Protein AF-A0A7S0JKX3-F1 (afdb_monomer)

Nearest PDB structures (foldseek):
  8fni-assembly1_6  TM=8.403E-01  e=8.314E-04  Trypanosoma brucei
  9evd-assembly1_3-2  TM=8.373E-01  e=1.363E-03  Polytomella sp. Pringsheim 198.80
  6rd4-assembly1_3  TM=8.098E-01  e=2.722E-03  Polytomella sp. Pringsheim 198.80
  9g6k-assembly1_L4  TM=7.893E-01  e=7.102E-02  Toxoplasma gondii
  9g6k-assembly1_Ld  TM=7.220E-01  e=6.434E-02  Toxoplasma gondii

Solvent-accessible surface area (backbone atoms only — not comparable to full-atom values): 7318 Å² total; per-residue (Å²): 111,72,65,32,52,50,43,33,51,38,32,73,71,61,62,50,86,46,72,72,40,49,52,51,51,53,52,50,49,67,66,42,64,88,43,54,91,78,46,48,50,64,42,51,19,36,38,46,30,17,38,33,68,46,69,54,92,50,68,69,57,53,54,54,46,44,66,62,41,49,86,43,52,85,72,35,50,57,68,34,50,47,36,35,56,52,17,34,65,67,61,70,54,84,51,68,72,42,52,54,49,47,50,56,58,40,68,78,39,57,94,66,51,56,72,69,50,55,50,49,53,53,49,53,48,58,66,66,71,57,133

Foldseek 3Di:
DVLLVVLLVCLVVLVADDPVSLVVLVVSLVVCLVPLLVDALQSLLSNLLSCLSRLHDDLSSLVSSLVNCLVVVLRHDLVSLLSNLVSCLSNVPDDPSSLVSSVVSCVVVVVRHDPVSVVSSVVSVVVVPDD

Organism: NCBI:txid127549

Sequence (131 aa):
RQLANTAHGLAVANLRGSEQWVELWVQIESAVLPKLHVCTAQELSNLTWAFAKAAHSAPRLFDAIAIEATP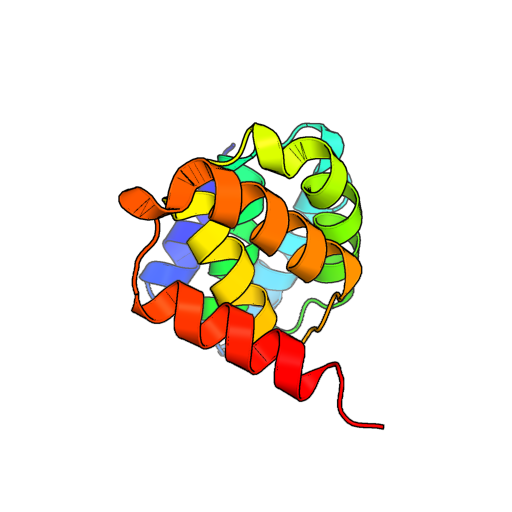RLHEFSAQALDNTAWAYARSGHMSPALFDAIVVQAAARLEQISARNLAVLVWAMASADHP

Mean predicted aligned error: 6.04 Å

Radius of gyration: 14.25 Å; Cα contacts (8 Å, |Δi|>4): 139; chains: 1; bounding box: 31×34×38 Å

pLDDT: mean 84.59, std 11.95, range [31.42, 96.56]

Structure (mmCIF, N/CA/C/O backbone):
data_AF-A0A7S0JKX3-F1
#
_entry.id   AF-A0A7S0JKX3-F1
#
loop_
_atom_site.group_PDB
_atom_site.id
_atom_site.type_symbol
_atom_site.label_atom_id
_atom_site.label_alt_id
_atom_site.label_comp_id
_atom_site.label_asym_id
_atom_site.label_entity_id
_atom_site.label_seq_id
_atom_site.pdbx_PDB_ins_code
_atom_site.Cartn_x
_atom_site.Cartn_y
_atom_site.Cartn_z
_atom_site.occupancy
_atom_site.B_iso_or_equiv
_atom_site.auth_seq_id
_atom_site.auth_comp_id
_atom_site.auth_asym_id
_atom_site.auth_atom_id
_atom_site.pdbx_PDB_model_num
ATOM 1 N N . ARG A 1 1 ? 10.074 7.857 7.076 1.00 58.97 1 ARG A N 1
ATOM 2 C CA . ARG A 1 1 ? 10.517 6.838 8.068 1.00 58.97 1 ARG A CA 1
ATOM 3 C C . ARG A 1 1 ? 9.641 6.666 9.306 1.00 58.97 1 ARG A C 1
ATOM 5 O O . ARG A 1 1 ? 8.964 5.651 9.377 1.00 58.97 1 ARG A O 1
ATOM 12 N N . GLN A 1 2 ? 9.618 7.586 10.283 1.00 74.25 2 GLN A N 1
ATOM 13 C CA . GLN A 1 2 ? 8.917 7.329 11.560 1.00 74.25 2 GLN A CA 1
ATOM 14 C C . GLN A 1 2 ? 7.404 7.089 11.394 1.00 74.25 2 GLN A C 1
ATOM 16 O O . GLN A 1 2 ? 6.897 6.111 11.922 1.00 74.25 2 GLN A O 1
ATOM 21 N N . LEU A 1 3 ? 6.706 7.896 10.588 1.00 79.62 3 LEU A N 1
ATOM 22 C CA . LEU A 1 3 ? 5.245 7.802 10.440 1.00 79.62 3 LEU A CA 1
ATOM 23 C C . LEU A 1 3 ? 4.763 6.499 9.779 1.00 79.62 3 LEU A C 1
ATOM 25 O O . LEU A 1 3 ? 3.790 5.914 10.242 1.00 79.62 3 LEU A O 1
ATOM 29 N N . ALA A 1 4 ? 5.465 6.005 8.753 1.00 77.50 4 ALA A N 1
ATOM 30 C CA . ALA A 1 4 ? 5.137 4.727 8.114 1.00 77.50 4 ALA A CA 1
ATOM 31 C C . ALA A 1 4 ? 5.299 3.544 9.084 1.00 77.50 4 ALA A C 1
ATOM 33 O O . ALA A 1 4 ? 4.464 2.642 9.112 1.00 77.50 4 ALA A O 1
ATOM 34 N N . ASN A 1 5 ? 6.335 3.577 9.926 1.00 80.19 5 ASN A N 1
ATOM 35 C CA . ASN A 1 5 ? 6.553 2.555 10.947 1.00 80.19 5 ASN A CA 1
ATOM 36 C C . ASN A 1 5 ? 5.526 2.653 12.082 1.00 80.19 5 ASN A C 1
ATOM 38 O O . ASN A 1 5 ? 5.057 1.623 12.558 1.00 80.19 5 ASN A O 1
ATOM 42 N N . THR A 1 6 ? 5.135 3.868 12.480 1.00 82.00 6 THR A N 1
ATOM 43 C CA . THR A 1 6 ? 4.057 4.086 13.454 1.00 82.00 6 THR A CA 1
ATOM 44 C C . THR A 1 6 ? 2.730 3.544 12.932 1.00 82.00 6 THR A C 1
ATOM 46 O O . THR A 1 6 ? 2.093 2.751 13.619 1.00 82.00 6 THR A O 1
ATOM 49 N N . ALA A 1 7 ? 2.345 3.893 11.700 1.00 79.75 7 ALA A N 1
ATOM 50 C CA . ALA A 1 7 ? 1.142 3.368 11.057 1.00 79.75 7 ALA A CA 1
ATOM 51 C C . ALA A 1 7 ? 1.168 1.833 11.000 1.00 79.75 7 ALA A C 1
ATOM 53 O O . ALA A 1 7 ? 0.216 1.169 11.404 1.00 79.75 7 ALA A O 1
ATOM 54 N N . HIS A 1 8 ? 2.291 1.254 10.571 1.00 80.88 8 HIS A N 1
ATOM 55 C CA . HIS A 1 8 ? 2.458 -0.195 10.528 1.00 80.88 8 HIS A CA 1
ATOM 56 C C . HIS A 1 8 ? 2.298 -0.841 11.915 1.00 80.88 8 HIS A C 1
ATOM 58 O O . HIS A 1 8 ? 1.543 -1.802 12.060 1.00 80.88 8 HIS A O 1
ATOM 64 N N . GLY A 1 9 ? 2.946 -0.290 12.946 1.00 82.06 9 GLY A N 1
ATOM 65 C CA . GLY A 1 9 ? 2.846 -0.783 14.320 1.00 82.06 9 GLY A CA 1
ATOM 66 C C . GLY A 1 9 ? 1.422 -0.721 14.876 1.00 82.06 9 GLY A C 1
ATOM 67 O O . GLY A 1 9 ? 0.944 -1.704 15.440 1.00 82.06 9 GLY A O 1
ATOM 68 N N . LEU A 1 10 ? 0.711 0.389 14.654 1.00 81.56 10 LEU A N 1
ATOM 69 C CA . LEU A 1 10 ? -0.690 0.549 15.062 1.00 81.56 10 LEU A CA 1
ATOM 70 C C . LEU A 1 10 ? -1.607 -0.471 14.374 1.00 81.56 10 LEU A C 1
ATOM 72 O O . LEU A 1 10 ? -2.450 -1.091 15.026 1.00 81.56 10 LEU A O 1
ATOM 76 N N . ALA A 1 11 ? -1.416 -0.685 13.068 1.00 82.69 11 ALA A N 1
ATOM 77 C CA . ALA A 1 11 ? -2.186 -1.659 12.300 1.00 82.69 11 ALA A CA 1
ATOM 78 C C . ALA A 1 11 ? -1.954 -3.099 12.786 1.00 82.69 11 ALA A C 1
ATOM 80 O O . ALA A 1 11 ? -2.912 -3.866 12.910 1.00 82.69 11 ALA A O 1
ATOM 81 N N . VAL A 1 12 ? -0.703 -3.467 13.090 1.00 85.31 12 VAL A N 1
ATOM 82 C CA . VAL A 1 12 ? -0.350 -4.795 13.627 1.00 85.31 12 VAL A CA 1
ATOM 83 C C . VAL A 1 12 ? -0.909 -4.995 15.036 1.00 85.31 12 VAL A C 1
ATOM 85 O O . VAL A 1 12 ? -1.435 -6.065 15.332 1.00 85.31 12 VAL A O 1
ATOM 88 N N . ALA A 1 13 ? -0.876 -3.960 15.879 1.00 85.50 13 ALA A N 1
ATOM 89 C CA . ALA A 1 13 ? -1.452 -3.983 17.224 1.00 85.50 13 ALA A CA 1
ATOM 90 C C . ALA A 1 13 ? -2.996 -3.970 17.237 1.00 85.50 13 ALA A C 1
ATOM 92 O O . ALA A 1 13 ? -3.605 -4.011 18.304 1.00 85.50 13 ALA A O 1
ATOM 93 N N . ASN A 1 14 ? -3.638 -3.927 16.061 1.00 82.31 14 ASN A N 1
ATOM 94 C CA . ASN A 1 14 ? -5.089 -3.882 15.897 1.00 82.31 14 ASN A CA 1
ATOM 95 C C . ASN A 1 14 ? -5.748 -2.686 16.616 1.00 82.31 14 ASN A C 1
ATOM 97 O O . ASN A 1 14 ? -6.909 -2.755 17.020 1.00 82.31 14 ASN A O 1
ATOM 101 N N . LEU A 1 15 ? -5.005 -1.584 16.757 1.00 81.00 15 LEU A N 1
ATOM 102 C CA . LEU A 1 15 ? -5.452 -0.348 17.396 1.00 81.00 15 LEU A CA 1
ATOM 103 C C . LEU A 1 15 ? -6.270 0.472 16.389 1.00 81.00 15 LEU A C 1
ATOM 105 O O . LEU A 1 15 ? -5.763 1.344 15.680 1.00 81.00 15 LEU A O 1
ATOM 109 N N . ARG A 1 16 ? -7.551 0.108 16.270 1.00 76.94 16 ARG A N 1
ATOM 110 C CA . ARG A 1 16 ? -8.519 0.687 15.328 1.00 76.94 16 ARG A CA 1
ATOM 111 C C . ARG A 1 16 ? -9.906 0.825 15.965 1.00 76.94 16 ARG A C 1
ATOM 113 O O . ARG A 1 16 ? -10.244 0.077 16.877 1.00 76.94 16 ARG A O 1
ATOM 120 N N . GLY A 1 17 ? -10.725 1.741 15.449 1.00 69.31 17 GLY A N 1
ATOM 121 C CA . GLY A 1 17 ? -12.178 1.775 15.677 1.00 69.31 17 GLY A CA 1
ATOM 122 C C . GLY A 1 17 ? -12.693 2.552 16.896 1.00 69.31 17 GLY A C 1
ATOM 123 O O . GLY A 1 17 ? -13.863 2.922 16.882 1.00 69.31 17 GLY A O 1
ATOM 124 N N . SER A 1 18 ? -11.873 2.851 17.912 1.00 79.19 18 SER A N 1
ATOM 125 C CA . SER A 1 18 ? -12.249 3.854 18.928 1.00 79.19 18 SER A CA 1
ATOM 126 C C . SER A 1 18 ? -11.935 5.268 18.432 1.00 79.19 18 SER A C 1
ATOM 128 O O . SER A 1 18 ? -11.042 5.448 17.603 1.00 79.19 18 SER A O 1
ATOM 130 N N . GLU A 1 19 ? -12.647 6.270 18.952 1.00 78.12 19 GLU A N 1
ATOM 131 C CA . GLU A 1 19 ? -12.513 7.683 18.557 1.00 78.12 19 GLU A CA 1
ATOM 132 C C . GLU A 1 19 ? -11.055 8.174 18.600 1.00 78.12 19 GLU A C 1
ATOM 134 O O . GLU A 1 19 ? -10.557 8.733 17.628 1.00 78.12 19 GLU A O 1
ATOM 139 N N . GLN A 1 20 ? -10.331 7.837 19.671 1.00 80.38 20 GLN A N 1
ATOM 140 C CA . GLN A 1 20 ? -8.916 8.183 19.857 1.00 80.38 20 GLN A CA 1
ATOM 141 C C . GLN A 1 20 ? -8.011 7.589 18.765 1.00 80.38 20 GLN A C 1
ATOM 143 O O . GLN A 1 20 ? -7.085 8.244 18.290 1.00 80.38 20 GLN A O 1
ATOM 148 N N . TRP A 1 21 ? -8.274 6.347 18.341 1.00 84.50 21 TRP A N 1
ATOM 149 C CA . TRP A 1 21 ? -7.501 5.722 17.268 1.00 84.50 21 TRP A CA 1
ATOM 150 C C . TRP A 1 21 ? -7.867 6.305 15.907 1.00 84.50 21 TRP A C 1
ATOM 152 O O . TRP A 1 21 ? -6.977 6.513 15.090 1.00 84.50 21 TRP A O 1
ATOM 162 N N . VAL A 1 22 ? -9.148 6.598 15.663 1.00 86.75 22 VAL A N 1
ATOM 163 C CA . VAL A 1 22 ? -9.601 7.251 14.425 1.00 86.75 22 VAL A CA 1
ATOM 164 C C . VAL A 1 22 ? -8.926 8.610 14.253 1.00 86.75 22 VAL A C 1
ATOM 166 O O . VAL A 1 22 ? -8.392 8.877 13.179 1.00 86.75 22 VAL A O 1
ATOM 169 N N . GLU A 1 23 ? -8.879 9.430 15.305 1.00 88.81 23 GLU A N 1
ATOM 170 C CA . GLU A 1 23 ? -8.194 10.724 15.268 1.00 88.81 23 GLU A CA 1
ATOM 171 C C . GLU A 1 23 ? -6.700 10.565 14.957 1.00 88.81 23 GLU A C 1
ATOM 173 O O . GLU A 1 23 ? -6.165 11.260 14.092 1.00 88.81 23 GLU A O 1
ATOM 178 N N . LEU A 1 24 ? -6.032 9.596 15.591 1.00 90.12 24 LEU A N 1
ATOM 179 C CA . LEU A 1 24 ? -4.622 9.327 15.325 1.00 90.12 24 LEU A CA 1
ATOM 180 C C . LEU A 1 24 ? -4.373 8.926 13.860 1.00 90.12 24 LEU A C 1
ATOM 182 O O . LEU A 1 24 ? -3.403 9.386 13.259 1.00 90.12 24 LEU A O 1
ATOM 186 N N . TRP A 1 25 ? -5.247 8.115 13.256 1.00 90.69 25 TRP A N 1
ATOM 187 C CA . TRP A 1 25 ? -5.147 7.751 11.836 1.00 90.69 25 TRP A CA 1
ATOM 188 C C . TRP A 1 25 ? -5.311 8.962 10.904 1.00 90.69 25 TRP A C 1
ATOM 190 O O . TRP A 1 25 ? -4.525 9.104 9.965 1.00 90.69 25 TRP A O 1
ATOM 200 N N . VAL A 1 26 ? -6.234 9.881 11.210 1.00 92.06 26 VAL A N 1
ATOM 201 C CA . VAL A 1 26 ? -6.418 11.142 10.462 1.00 92.06 26 VAL A CA 1
ATOM 202 C C . VAL A 1 26 ? -5.191 12.054 10.583 1.00 92.06 26 VAL A C 1
ATOM 204 O O . VAL A 1 26 ? -4.753 12.664 9.601 1.00 92.06 26 VAL A O 1
ATOM 207 N N . GLN A 1 27 ? -4.596 12.139 11.775 1.00 92.31 27 GLN A N 1
ATOM 208 C CA . GLN A 1 27 ? -3.372 12.912 11.996 1.00 92.31 27 GLN A CA 1
ATOM 209 C C . GLN A 1 27 ? -2.188 12.315 11.226 1.00 92.31 27 GLN A C 1
ATOM 211 O O . GLN A 1 27 ? -1.408 13.056 10.623 1.00 92.31 27 GLN A O 1
ATOM 216 N N . ILE A 1 28 ? -2.069 10.982 11.200 1.00 92.25 28 ILE A N 1
ATOM 217 C CA . ILE A 1 28 ? -1.055 10.286 10.402 1.00 92.25 28 ILE A CA 1
ATOM 218 C C . ILE A 1 28 ? -1.254 10.595 8.918 1.00 92.25 28 ILE A C 1
ATOM 220 O O . ILE A 1 28 ? -0.289 11.015 8.284 1.00 92.25 28 ILE A O 1
ATOM 224 N N . GLU A 1 29 ? -2.471 10.446 8.377 1.00 93.88 29 GLU A N 1
ATOM 225 C CA . GLU A 1 29 ? -2.791 10.771 6.977 1.00 93.88 29 GLU A CA 1
ATOM 226 C C . GLU A 1 29 ? -2.357 12.203 6.628 1.00 93.88 29 GLU A C 1
ATOM 228 O O . GLU A 1 29 ? -1.565 12.415 5.705 1.00 93.88 29 GLU A O 1
ATOM 233 N N . SER A 1 30 ? -2.803 13.179 7.421 1.00 93.75 30 SER A N 1
ATOM 234 C CA . SER A 1 30 ? -2.498 14.598 7.206 1.00 93.75 30 SER A CA 1
ATOM 235 C C . SER A 1 30 ? -0.994 14.887 7.240 1.00 93.75 30 SER A C 1
ATOM 237 O O . SER A 1 30 ? -0.496 15.719 6.482 1.00 93.75 30 SER A O 1
ATOM 239 N N . ALA A 1 31 ? -0.246 14.188 8.097 1.00 94.19 31 ALA A N 1
ATOM 240 C CA . ALA A 1 31 ? 1.192 14.380 8.238 1.00 94.19 31 ALA A CA 1
ATOM 241 C C . ALA A 1 31 ? 2.016 13.717 7.120 1.00 94.19 31 ALA A C 1
ATOM 243 O O . ALA A 1 31 ? 3.116 14.200 6.819 1.00 94.19 31 ALA A O 1
ATOM 244 N N . VAL A 1 32 ? 1.532 12.614 6.533 1.00 94.25 32 VAL A N 1
ATOM 245 C CA . VAL A 1 32 ? 2.253 11.881 5.476 1.00 94.25 32 VAL A CA 1
ATOM 246 C C . VAL A 1 32 ? 1.941 12.389 4.075 1.00 94.25 32 VAL A C 1
ATOM 248 O O . VAL A 1 32 ? 2.852 12.391 3.252 1.00 94.25 32 VAL A O 1
ATOM 251 N N . LEU A 1 33 ? 0.721 12.873 3.813 1.00 94.88 33 LEU A N 1
ATOM 252 C CA . LEU A 1 33 ? 0.299 13.386 2.502 1.00 94.88 33 LEU A CA 1
ATOM 253 C C . LEU A 1 33 ? 1.310 14.355 1.850 1.00 94.88 33 LEU A C 1
ATOM 255 O O . LEU A 1 33 ? 1.730 14.093 0.724 1.00 94.88 33 LEU A O 1
ATOM 259 N N . PRO A 1 34 ? 1.799 15.418 2.523 1.00 95.44 34 PRO A N 1
ATOM 260 C CA . PRO A 1 34 ? 2.760 16.340 1.908 1.00 95.44 34 PRO A CA 1
ATOM 261 C C . PRO A 1 34 ? 4.178 15.756 1.757 1.00 95.44 34 PRO A C 1
ATOM 263 O O . PRO A 1 34 ? 5.045 16.389 1.159 1.00 95.44 34 PRO A O 1
ATOM 266 N N . LYS A 1 35 ? 4.449 14.568 2.312 1.00 94.44 35 LYS A N 1
ATOM 267 C CA . LYS A 1 35 ? 5.785 13.953 2.394 1.00 94.44 35 LYS A CA 1
ATOM 268 C C . LYS A 1 35 ? 5.929 12.684 1.551 1.00 94.44 35 LYS A C 1
ATOM 270 O O . LYS A 1 35 ? 6.997 12.081 1.580 1.00 94.44 35 LYS A O 1
ATOM 275 N N . LEU A 1 36 ? 4.907 12.279 0.795 1.00 94.50 36 LEU A N 1
ATOM 276 C CA . LEU A 1 36 ? 4.950 11.038 0.009 1.00 94.50 36 LEU A CA 1
ATOM 277 C C . LEU A 1 36 ? 6.118 11.003 -0.992 1.00 94.50 36 LEU A C 1
ATOM 279 O O . LEU A 1 36 ? 6.772 9.973 -1.120 1.00 94.50 36 LEU A O 1
ATOM 283 N N . HIS A 1 37 ? 6.456 12.144 -1.595 1.00 93.81 37 HIS A N 1
ATOM 284 C CA . HIS A 1 37 ? 7.569 12.277 -2.544 1.00 93.81 37 HIS A CA 1
ATOM 285 C C . HIS A 1 37 ? 8.953 11.932 -1.959 1.00 93.81 37 HIS A C 1
ATOM 287 O O . HIS A 1 37 ? 9.861 11.561 -2.696 1.00 93.81 37 HIS A O 1
ATOM 293 N N . VAL A 1 38 ? 9.139 12.031 -0.634 1.00 94.25 38 VAL A N 1
ATOM 294 C CA . VAL A 1 38 ? 10.390 11.623 0.040 1.00 94.25 38 VAL A CA 1
ATOM 295 C C . VAL A 1 38 ? 10.306 10.237 0.678 1.00 94.25 38 VAL A C 1
ATOM 297 O O . VAL A 1 38 ? 11.281 9.773 1.273 1.00 94.25 38 VAL A O 1
ATOM 300 N N . CYS A 1 39 ? 9.157 9.563 0.594 1.00 94.31 39 CYS A N 1
ATOM 301 C CA . CYS A 1 39 ? 9.017 8.202 1.092 1.00 94.31 39 CYS A CA 1
ATOM 302 C C . CYS A 1 39 ? 9.742 7.214 0.179 1.00 94.31 39 CYS A C 1
ATOM 304 O O . CYS A 1 39 ? 9.752 7.339 -1.046 1.00 94.31 39 CYS A O 1
ATOM 306 N N . THR A 1 40 ? 10.332 6.186 0.783 1.00 95.56 40 THR A N 1
ATOM 307 C CA . THR A 1 40 ? 10.885 5.053 0.032 1.00 95.56 40 THR A CA 1
ATOM 308 C C . THR A 1 40 ? 9.763 4.143 -0.475 1.00 95.56 40 THR A C 1
ATOM 310 O O . THR A 1 40 ? 8.664 4.139 0.082 1.00 95.56 40 THR A O 1
ATOM 313 N N . ALA A 1 41 ? 10.050 3.300 -1.469 1.00 94.50 41 ALA A N 1
ATOM 314 C CA . ALA A 1 41 ? 9.125 2.267 -1.944 1.00 94.50 41 ALA A CA 1
ATOM 315 C C . ALA A 1 41 ? 8.541 1.402 -0.807 1.00 94.50 41 ALA A C 1
ATOM 317 O O . ALA A 1 41 ? 7.337 1.155 -0.735 1.00 94.50 41 ALA A O 1
ATOM 318 N N . GLN A 1 42 ? 9.390 0.997 0.143 1.00 92.75 42 GLN A N 1
ATOM 319 C CA . GLN A 1 42 ? 8.963 0.236 1.317 1.00 92.75 42 GLN A CA 1
ATOM 320 C C . GLN A 1 42 ? 8.031 1.051 2.227 1.00 92.75 42 GLN A C 1
ATOM 322 O O . GLN A 1 42 ? 7.055 0.510 2.742 1.00 92.75 42 GLN A O 1
ATOM 327 N N . GLU A 1 43 ? 8.309 2.341 2.431 1.00 94.44 43 GLU A N 1
ATOM 328 C CA . GLU A 1 43 ? 7.459 3.218 3.242 1.00 94.44 43 GLU A CA 1
ATOM 329 C C . GLU A 1 43 ? 6.079 3.421 2.606 1.00 94.44 43 GLU A C 1
ATOM 331 O O . GLU A 1 43 ? 5.079 3.333 3.316 1.00 94.44 43 GLU A O 1
ATOM 336 N N . LEU A 1 44 ? 6.014 3.614 1.284 1.00 96.00 44 LEU A N 1
ATOM 337 C CA . LEU A 1 44 ? 4.755 3.723 0.539 1.00 96.00 44 LEU A CA 1
ATOM 338 C C . LEU A 1 44 ? 3.923 2.435 0.647 1.00 96.00 44 LEU A C 1
ATOM 340 O O . LEU A 1 44 ? 2.745 2.484 1.007 1.00 96.00 44 LEU A O 1
ATOM 344 N N . SER A 1 45 ? 4.544 1.272 0.424 1.00 94.81 45 SER A N 1
ATOM 345 C CA . SER A 1 45 ? 3.897 -0.036 0.613 1.00 94.81 45 SER A CA 1
ATOM 346 C C . SER A 1 45 ? 3.373 -0.208 2.046 1.00 94.81 45 SER A C 1
ATOM 348 O O . SER A 1 45 ? 2.227 -0.606 2.253 1.00 94.81 45 SER A O 1
ATOM 350 N N . ASN A 1 46 ? 4.190 0.116 3.054 1.00 94.31 46 ASN A N 1
ATOM 351 C CA . ASN A 1 46 ? 3.811 -0.033 4.460 1.00 94.31 46 ASN A CA 1
ATOM 352 C C . ASN A 1 46 ? 2.651 0.884 4.856 1.00 94.31 46 ASN A C 1
ATOM 354 O O . ASN A 1 46 ? 1.766 0.439 5.584 1.00 94.31 46 ASN A O 1
ATOM 358 N N . LEU A 1 47 ? 2.642 2.134 4.379 1.00 94.88 47 LEU A N 1
ATOM 359 C CA . LEU A 1 47 ? 1.538 3.069 4.600 1.00 94.88 47 LEU A CA 1
ATOM 360 C C . LEU A 1 47 ? 0.243 2.521 4.002 1.00 94.88 47 LEU A C 1
ATOM 362 O O . LEU A 1 47 ? -0.745 2.375 4.717 1.00 94.88 47 LEU A O 1
ATOM 366 N N . THR A 1 48 ? 0.272 2.139 2.726 1.00 94.56 48 THR A N 1
ATOM 367 C CA . THR A 1 48 ? -0.903 1.597 2.028 1.00 94.56 48 THR A CA 1
ATOM 368 C C . THR A 1 48 ? -1.466 0.376 2.757 1.00 94.56 48 THR A C 1
ATOM 370 O O . THR A 1 48 ? -2.658 0.305 3.061 1.00 94.56 48 THR A O 1
ATOM 373 N N . TRP A 1 49 ? -0.590 -0.571 3.109 1.00 94.44 49 TRP A N 1
ATOM 374 C CA . TRP A 1 49 ? -0.967 -1.775 3.842 1.00 94.44 49 TRP A CA 1
ATOM 375 C C . TRP A 1 49 ? -1.557 -1.460 5.217 1.00 94.44 49 TRP A C 1
ATOM 377 O O . TRP A 1 49 ? -2.576 -2.039 5.592 1.00 94.44 49 TRP A O 1
ATOM 387 N N . ALA A 1 50 ? -0.946 -0.538 5.966 1.00 94.56 50 ALA A N 1
ATOM 388 C CA . ALA A 1 50 ? -1.383 -0.184 7.311 1.00 94.56 50 ALA A CA 1
ATOM 389 C C . ALA A 1 50 ? -2.801 0.399 7.311 1.00 94.56 50 ALA A C 1
ATOM 391 O O . ALA A 1 50 ? -3.645 -0.062 8.080 1.00 94.56 50 ALA A O 1
ATOM 392 N N . PHE A 1 51 ? -3.089 1.339 6.407 1.00 94.00 51 PHE A N 1
ATOM 393 C CA . PHE A 1 51 ? -4.416 1.944 6.280 1.00 94.00 51 PHE A CA 1
ATOM 394 C C . PHE A 1 51 ? -5.475 0.922 5.837 1.00 94.00 51 PHE A C 1
ATOM 396 O O . PHE A 1 51 ? -6.538 0.827 6.457 1.00 94.00 51 PHE A O 1
ATOM 403 N N . ALA A 1 52 ? -5.161 0.072 4.851 1.00 92.31 52 ALA A N 1
ATOM 404 C CA . ALA A 1 52 ? -6.059 -1.008 4.432 1.00 92.31 52 ALA A CA 1
ATOM 405 C C . ALA A 1 52 ? -6.330 -2.019 5.563 1.00 92.31 52 ALA A C 1
ATOM 407 O O . ALA A 1 52 ? -7.466 -2.452 5.773 1.00 92.31 52 ALA A O 1
ATOM 408 N N . LYS A 1 53 ? -5.299 -2.389 6.333 1.00 90.88 53 LYS A N 1
ATOM 409 C CA . LYS A 1 53 ? -5.406 -3.327 7.461 1.00 90.88 53 LYS A CA 1
ATOM 410 C C . LYS A 1 53 ? -6.195 -2.744 8.636 1.00 90.88 53 LYS A C 1
ATOM 412 O O . LYS A 1 53 ? -6.936 -3.477 9.302 1.00 90.88 53 LYS A O 1
ATOM 417 N N . ALA A 1 54 ? -6.047 -1.447 8.886 1.00 89.88 54 ALA A N 1
ATOM 418 C CA . ALA A 1 54 ? -6.815 -0.717 9.885 1.00 89.88 54 ALA A CA 1
ATOM 419 C C . ALA A 1 54 ? -8.288 -0.531 9.483 1.00 89.88 54 ALA A C 1
ATOM 421 O O . ALA A 1 54 ? -9.091 -0.174 10.342 1.00 89.88 54 ALA A O 1
ATOM 422 N N . ALA A 1 55 ? -8.648 -0.803 8.219 1.00 89.06 55 ALA A N 1
ATOM 423 C CA . ALA A 1 55 ? -9.959 -0.495 7.644 1.00 89.06 55 ALA A CA 1
ATOM 424 C C . ALA A 1 55 ? -10.350 0.983 7.848 1.00 89.06 55 ALA A C 1
ATOM 426 O O . ALA A 1 55 ? -11.524 1.309 8.013 1.00 89.06 55 ALA A O 1
ATOM 427 N N . HIS A 1 56 ? -9.349 1.869 7.868 1.00 88.81 56 HIS A N 1
ATOM 428 C CA . HIS A 1 56 ? -9.549 3.307 7.961 1.00 88.81 56 HIS A CA 1
ATOM 429 C C . HIS A 1 56 ? -9.690 3.877 6.549 1.00 88.81 56 HIS A C 1
ATOM 431 O O . HIS A 1 56 ? -8.828 3.654 5.698 1.00 88.81 56 HIS A O 1
ATOM 437 N N . SER A 1 57 ? -10.791 4.586 6.296 1.00 89.88 57 SER A N 1
ATOM 438 C CA . SER A 1 57 ? -11.058 5.187 4.989 1.00 89.88 57 SER A CA 1
ATOM 439 C C . SER A 1 57 ? -10.158 6.403 4.779 1.00 89.88 57 SER A C 1
ATOM 441 O O . SER A 1 57 ? -10.285 7.382 5.506 1.00 89.88 57 SER A O 1
ATOM 443 N N . ALA A 1 58 ? -9.265 6.333 3.791 1.00 93.81 58 ALA A N 1
ATOM 444 C CA . ALA A 1 58 ? -8.328 7.406 3.449 1.00 93.81 58 ALA A CA 1
ATOM 445 C C . ALA A 1 58 ? -8.179 7.556 1.919 1.00 93.81 58 ALA A C 1
ATOM 447 O O . ALA A 1 58 ? -7.078 7.409 1.390 1.00 93.81 58 ALA A O 1
ATOM 448 N N . PRO A 1 59 ? -9.269 7.798 1.162 1.00 94.06 59 PRO A N 1
ATOM 449 C CA . PRO A 1 59 ? -9.242 7.767 -0.306 1.00 94.06 59 PRO A CA 1
ATOM 450 C C . PRO A 1 59 ? -8.214 8.737 -0.906 1.00 94.06 59 PRO A C 1
ATOM 452 O O . PRO A 1 59 ? -7.507 8.380 -1.842 1.00 94.06 59 PRO A O 1
ATOM 455 N N . ARG A 1 60 ? -8.042 9.924 -0.304 1.00 94.88 60 ARG A N 1
ATOM 456 C CA . ARG A 1 60 ? -7.042 10.913 -0.742 1.00 94.88 60 ARG A CA 1
ATOM 457 C C . ARG A 1 60 ? -5.613 10.397 -0.601 1.00 94.88 60 ARG A C 1
ATOM 459 O O . ARG A 1 60 ? -4.783 10.657 -1.468 1.00 94.88 60 ARG A O 1
ATOM 466 N N . LEU A 1 61 ? 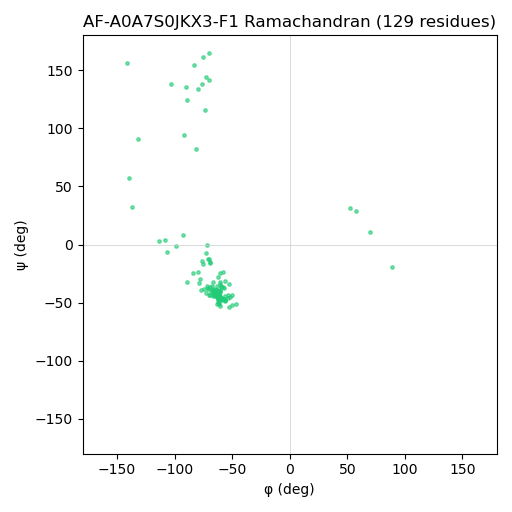-5.322 9.677 0.482 1.00 95.25 61 LEU A N 1
ATOM 467 C CA . LEU A 1 61 ? -4.027 9.037 0.675 1.00 95.25 61 LEU A CA 1
ATOM 468 C C . LEU A 1 61 ? -3.780 7.939 -0.357 1.00 95.25 61 LEU A C 1
ATOM 470 O O . LEU A 1 61 ? -2.682 7.875 -0.901 1.00 95.25 61 LEU A O 1
ATOM 474 N N . PHE A 1 62 ? -4.779 7.100 -0.645 1.00 96.38 62 PHE A N 1
ATOM 475 C CA . PHE A 1 62 ? -4.651 6.071 -1.679 1.00 96.38 62 PHE A CA 1
ATOM 476 C C . PHE A 1 62 ? -4.417 6.702 -3.058 1.00 96.38 62 PHE A C 1
ATOM 478 O O . PHE A 1 62 ? -3.465 6.321 -3.727 1.00 96.38 62 PHE A O 1
ATOM 485 N N . ASP A 1 63 ? -5.174 7.728 -3.450 1.00 96.31 63 ASP A N 1
ATOM 486 C CA . ASP A 1 63 ? -4.945 8.435 -4.720 1.00 96.31 63 ASP A CA 1
ATOM 487 C C . ASP A 1 63 ? -3.527 9.015 -4.814 1.00 96.31 63 ASP A C 1
ATOM 489 O O . ASP A 1 63 ? -2.821 8.817 -5.806 1.00 96.31 63 ASP A O 1
ATOM 493 N N . ALA A 1 64 ? -3.075 9.694 -3.758 1.00 96.56 64 ALA A N 1
ATOM 494 C CA . ALA A 1 64 ? -1.751 10.302 -3.730 1.00 96.56 64 ALA A CA 1
ATOM 495 C C . ALA A 1 64 ? -0.625 9.252 -3.758 1.00 96.56 64 ALA A C 1
ATOM 497 O O . ALA A 1 64 ? 0.383 9.446 -4.439 1.00 96.56 64 ALA A O 1
ATOM 498 N N . ILE A 1 65 ? -0.798 8.119 -3.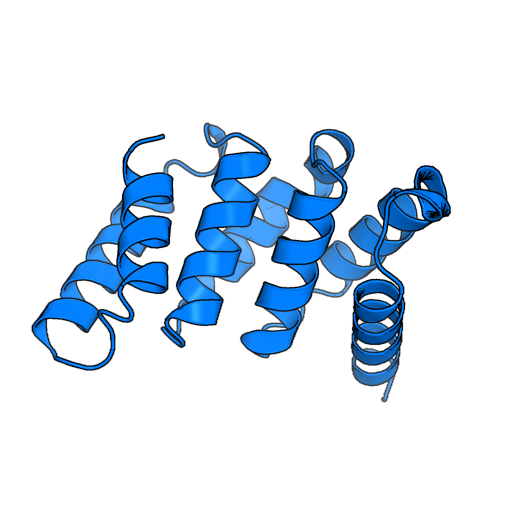066 1.00 96.50 65 ILE A N 1
ATOM 499 C CA . ILE A 1 65 ? 0.155 7.008 -3.133 1.00 96.50 65 ILE A CA 1
ATOM 500 C C . ILE A 1 65 ? 0.153 6.377 -4.525 1.00 96.50 65 ILE A C 1
ATOM 502 O O . ILE A 1 65 ? 1.229 6.038 -5.001 1.00 96.50 65 ILE A O 1
ATOM 506 N N . ALA A 1 66 ? -0.991 6.219 -5.197 1.00 96.25 66 ALA A N 1
ATOM 507 C CA . ALA A 1 66 ? -1.032 5.649 -6.545 1.00 96.25 66 ALA A CA 1
ATOM 508 C C . ALA A 1 66 ? -0.214 6.500 -7.524 1.00 96.25 66 ALA A C 1
ATOM 510 O O . ALA A 1 66 ? 0.602 5.962 -8.275 1.00 96.25 66 ALA A O 1
ATOM 511 N N . ILE A 1 67 ? -0.386 7.824 -7.469 1.00 96.06 67 ILE A N 1
ATOM 512 C CA . ILE A 1 67 ? 0.360 8.784 -8.294 1.00 96.06 67 ILE A CA 1
ATOM 513 C C . ILE A 1 67 ? 1.866 8.675 -8.033 1.00 96.06 67 ILE A C 1
ATOM 515 O O . ILE A 1 67 ? 2.648 8.600 -8.977 1.00 96.06 67 ILE A O 1
ATOM 519 N N . GLU A 1 68 ? 2.273 8.627 -6.763 1.00 96.56 68 GLU A N 1
ATOM 520 C CA . GLU A 1 68 ? 3.686 8.569 -6.377 1.00 96.56 68 GLU A CA 1
ATOM 521 C C . GLU A 1 68 ? 4.325 7.196 -6.662 1.00 96.56 68 GLU A C 1
ATOM 523 O O . GLU A 1 68 ? 5.456 7.105 -7.133 1.00 96.56 68 GLU A O 1
ATOM 528 N N . ALA A 1 69 ? 3.609 6.105 -6.384 1.00 96.06 69 ALA A N 1
ATOM 529 C CA . ALA A 1 69 ? 4.140 4.749 -6.460 1.00 96.06 69 ALA A CA 1
ATOM 530 C C . ALA A 1 69 ? 4.248 4.241 -7.899 1.00 96.06 69 ALA A C 1
ATOM 532 O O . ALA A 1 69 ? 5.239 3.590 -8.216 1.00 96.06 69 ALA A O 1
ATOM 533 N N . THR A 1 70 ? 3.274 4.544 -8.768 1.00 95.81 70 THR A N 1
ATOM 534 C CA . THR A 1 70 ? 3.209 4.025 -10.150 1.00 95.81 70 THR A CA 1
ATOM 535 C C . THR A 1 70 ? 4.521 4.196 -10.936 1.00 95.81 70 THR A C 1
ATOM 537 O O . THR A 1 70 ? 5.043 3.189 -11.422 1.00 95.81 70 THR A O 1
ATOM 540 N N . PRO A 1 71 ? 5.138 5.396 -11.029 1.00 95.50 71 PRO A N 1
ATOM 541 C CA . PRO A 1 71 ? 6.411 5.562 -11.744 1.00 95.50 71 PRO A CA 1
ATOM 542 C C . PRO A 1 71 ? 7.607 4.886 -11.045 1.00 95.50 71 PRO A C 1
ATOM 544 O O . PRO A 1 71 ? 8.654 4.666 -11.657 1.00 95.50 71 PRO A O 1
ATOM 547 N N . ARG A 1 72 ? 7.462 4.530 -9.766 1.00 95.31 72 ARG A N 1
ATOM 548 C CA . ARG A 1 72 ? 8.528 4.033 -8.887 1.00 95.31 72 ARG A CA 1
ATOM 549 C C . ARG A 1 72 ? 8.411 2.545 -8.567 1.00 95.31 72 ARG A C 1
ATOM 551 O O . ARG A 1 72 ? 9.236 2.022 -7.827 1.00 95.31 72 ARG A O 1
ATOM 558 N N . LEU A 1 73 ? 7.443 1.822 -9.140 1.00 94.19 73 LEU A N 1
ATOM 559 C CA . LEU A 1 73 ? 7.218 0.398 -8.841 1.00 94.19 73 LEU A CA 1
ATOM 560 C C . LEU A 1 73 ? 8.435 -0.496 -9.118 1.00 94.19 73 LEU A C 1
ATOM 562 O O . LEU A 1 73 ? 8.577 -1.549 -8.503 1.00 94.19 73 LEU A O 1
ATOM 566 N N . HIS A 1 74 ? 9.350 -0.074 -9.990 1.00 92.31 74 HIS A N 1
ATOM 567 C CA . HIS A 1 74 ? 10.611 -0.778 -10.214 1.00 92.31 74 HIS A CA 1
ATOM 568 C C . HIS A 1 74 ? 11.500 -0.836 -8.949 1.00 92.31 74 HIS A C 1
ATOM 570 O O . HIS A 1 74 ? 12.239 -1.808 -8.777 1.00 92.31 74 HIS A O 1
ATOM 576 N N . GLU A 1 75 ? 11.383 0.147 -8.042 1.00 94.56 75 GLU A N 1
ATOM 577 C CA . GLU A 1 75 ? 12.054 0.207 -6.731 1.00 94.56 75 GLU A CA 1
ATOM 578 C C . GLU A 1 75 ? 11.420 -0.732 -5.689 1.00 94.56 75 GLU A C 1
ATOM 580 O O . GLU A 1 75 ? 12.016 -1.001 -4.643 1.00 94.56 75 GLU A O 1
ATOM 585 N N . PHE A 1 76 ? 10.194 -1.208 -5.924 1.00 93.50 76 PHE A N 1
ATOM 586 C CA . PHE A 1 76 ? 9.470 -2.034 -4.963 1.00 93.50 76 PHE A CA 1
ATOM 587 C C . PHE A 1 76 ? 10.031 -3.456 -4.985 1.00 93.50 76 PHE A C 1
ATOM 589 O O . PHE A 1 76 ? 10.283 -4.026 -6.045 1.00 93.50 76 PHE A O 1
ATOM 596 N N . SER A 1 77 ? 10.200 -4.062 -3.809 1.00 90.12 77 SER A N 1
ATOM 597 C CA . SER A 1 77 ? 10.441 -5.505 -3.711 1.00 90.12 77 SER A CA 1
ATOM 598 C C . SER A 1 77 ? 9.176 -6.287 -4.085 1.00 90.12 77 SER A C 1
ATOM 600 O O . SER A 1 77 ? 8.078 -5.731 -4.071 1.00 90.12 77 SER A O 1
ATOM 602 N N . ALA A 1 78 ? 9.299 -7.591 -4.357 1.00 84.88 78 ALA A N 1
ATOM 603 C CA . ALA A 1 78 ? 8.134 -8.446 -4.614 1.00 84.88 78 ALA A CA 1
ATOM 604 C C . ALA A 1 78 ? 7.095 -8.361 -3.478 1.00 84.88 78 ALA A C 1
ATOM 606 O O . ALA A 1 78 ? 5.915 -8.138 -3.725 1.00 84.88 78 ALA A O 1
ATOM 607 N N . GLN A 1 79 ? 7.554 -8.389 -2.223 1.00 85.25 79 GLN A N 1
ATOM 608 C CA . GLN A 1 79 ? 6.683 -8.215 -1.059 1.00 85.25 79 GLN A CA 1
ATOM 609 C C . GLN A 1 79 ? 6.015 -6.830 -1.012 1.00 85.25 79 GLN A C 1
ATOM 611 O O . GLN A 1 79 ? 4.875 -6.713 -0.569 1.00 85.25 79 GLN A O 1
ATOM 616 N N . ALA A 1 80 ? 6.705 -5.768 -1.436 1.00 91.44 80 ALA A N 1
ATOM 617 C CA . ALA A 1 80 ? 6.125 -4.429 -1.461 1.00 91.44 80 ALA A CA 1
ATOM 618 C C . ALA A 1 80 ? 5.062 -4.292 -2.565 1.00 91.44 80 ALA A C 1
ATOM 620 O O . ALA A 1 80 ? 4.023 -3.679 -2.329 1.00 91.44 80 ALA A O 1
ATOM 621 N N . LEU A 1 81 ? 5.282 -4.894 -3.740 1.00 90.25 81 LEU A N 1
ATOM 622 C CA . LEU A 1 81 ? 4.270 -4.986 -4.802 1.00 90.25 81 LEU A CA 1
ATOM 623 C C . LEU A 1 81 ? 3.029 -5.741 -4.307 1.00 90.25 81 LEU A C 1
ATOM 625 O O . LEU A 1 81 ? 1.907 -5.255 -4.442 1.00 90.25 81 LEU A O 1
ATOM 629 N N . ASP A 1 82 ? 3.251 -6.881 -3.655 1.00 85.88 82 ASP A N 1
ATOM 630 C CA . ASP A 1 82 ? 2.212 -7.728 -3.073 1.00 85.88 82 ASP A CA 1
ATOM 631 C C . ASP A 1 82 ? 1.368 -6.991 -2.023 1.00 85.88 82 ASP A C 1
ATOM 633 O O . ASP A 1 82 ? 0.135 -7.028 -2.054 1.00 85.88 82 ASP A O 1
ATOM 637 N N . ASN A 1 83 ? 2.027 -6.288 -1.099 1.00 90.00 83 ASN A N 1
ATOM 638 C CA . ASN A 1 83 ? 1.359 -5.508 -0.061 1.00 90.00 83 ASN A CA 1
ATOM 639 C C . ASN A 1 83 ? 0.519 -4.375 -0.651 1.00 90.00 83 ASN A C 1
ATOM 641 O O . ASN A 1 83 ? -0.607 -4.166 -0.197 1.00 90.00 83 ASN A O 1
ATOM 645 N N . THR A 1 84 ? 1.043 -3.666 -1.654 1.00 92.62 84 THR A N 1
ATOM 646 C CA . THR A 1 84 ? 0.316 -2.595 -2.343 1.00 92.62 84 THR A CA 1
ATOM 647 C C . THR A 1 84 ? -0.919 -3.153 -3.049 1.00 92.62 84 THR A C 1
ATOM 649 O O . THR A 1 84 ? -2.023 -2.680 -2.791 1.00 92.62 84 THR A O 1
ATOM 652 N N . ALA A 1 85 ? -0.779 -4.210 -3.856 1.00 89.50 85 ALA A N 1
ATOM 653 C CA . ALA A 1 85 ? -1.905 -4.824 -4.564 1.00 89.50 85 ALA A CA 1
ATOM 654 C C . ALA A 1 85 ? -3.002 -5.312 -3.604 1.00 89.50 85 ALA A C 1
ATOM 656 O O . ALA A 1 85 ? -4.183 -5.003 -3.784 1.00 89.50 85 ALA A O 1
ATOM 657 N N . TRP A 1 86 ? -2.614 -6.026 -2.540 1.00 89.00 86 TRP A N 1
ATOM 658 C CA . TRP A 1 86 ? -3.555 -6.485 -1.519 1.00 89.00 86 TRP A CA 1
ATOM 659 C C . TRP A 1 86 ? -4.269 -5.319 -0.831 1.00 89.00 86 TRP A C 1
ATOM 661 O O . TRP A 1 86 ? -5.469 -5.404 -0.575 1.00 89.00 86 TRP A O 1
ATOM 671 N N . ALA A 1 87 ? -3.555 -4.234 -0.531 1.00 92.44 87 ALA A N 1
ATOM 672 C CA . ALA A 1 87 ? -4.114 -3.092 0.177 1.00 92.44 87 ALA A CA 1
ATOM 673 C C . ALA A 1 87 ? -5.181 -2.353 -0.644 1.00 92.44 87 ALA A C 1
ATOM 675 O O . ALA A 1 87 ? -6.242 -2.064 -0.096 1.00 92.44 87 ALA A O 1
ATOM 676 N N . TYR A 1 88 ? -4.940 -2.112 -1.939 1.00 91.19 88 TYR A N 1
ATOM 677 C CA . TYR A 1 88 ? -5.920 -1.491 -2.845 1.00 91.19 88 TYR A CA 1
ATOM 678 C C . TYR A 1 88 ? -7.147 -2.388 -3.050 1.00 91.19 88 TYR A C 1
ATOM 680 O O . TYR A 1 88 ? -8.286 -1.935 -2.944 1.00 91.19 88 TYR A O 1
ATOM 688 N N . ALA A 1 8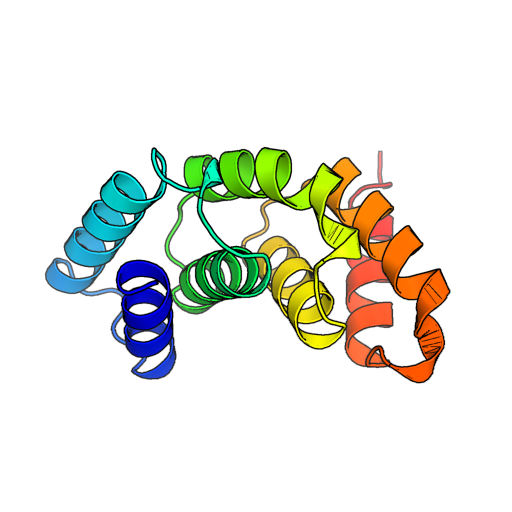9 ? -6.934 -3.695 -3.243 1.00 86.12 89 ALA A N 1
ATOM 689 C CA . ALA A 1 89 ? -8.037 -4.648 -3.336 1.00 86.12 89 ALA A CA 1
ATOM 690 C C . ALA A 1 89 ? -8.862 -4.697 -2.037 1.00 86.12 89 ALA A C 1
ATOM 692 O O . ALA A 1 89 ? -10.090 -4.744 -2.070 1.00 86.12 89 ALA A O 1
ATOM 693 N N . ARG A 1 90 ? -8.197 -4.659 -0.874 1.00 87.06 90 ARG A N 1
ATOM 694 C CA . ARG A 1 90 ? -8.852 -4.723 0.438 1.00 87.06 90 ARG A CA 1
ATOM 695 C C . ARG A 1 90 ? -9.611 -3.446 0.792 1.00 87.06 90 ARG A C 1
ATOM 697 O O . ARG A 1 90 ? -10.638 -3.552 1.461 1.00 87.06 90 ARG A O 1
ATOM 704 N N . SER A 1 91 ? -9.106 -2.277 0.404 1.00 87.19 91 SER A N 1
ATOM 705 C CA . SER A 1 91 ? -9.779 -0.995 0.639 1.00 87.19 91 SER A CA 1
ATOM 706 C C . SER A 1 91 ? -10.945 -0.755 -0.323 1.00 87.19 91 SER A C 1
ATOM 708 O O . SER A 1 91 ? -11.750 0.136 -0.070 1.00 87.19 91 SER A O 1
ATOM 710 N N . GLY A 1 92 ? -11.051 -1.539 -1.404 1.00 86.12 92 GLY A N 1
ATOM 711 C CA . GLY A 1 92 ? -12.017 -1.299 -2.478 1.00 86.12 92 GLY A CA 1
ATOM 712 C C . GLY A 1 92 ? -11.686 -0.053 -3.306 1.00 86.12 92 GLY A C 1
ATOM 713 O O . GLY A 1 92 ? -12.513 0.389 -4.097 1.00 86.12 92 GLY A O 1
ATOM 714 N N . HIS A 1 93 ? -10.491 0.518 -3.126 1.00 87.88 93 HIS A N 1
ATOM 715 C CA . HIS A 1 93 ? -10.028 1.695 -3.851 1.00 87.88 93 HIS A CA 1
ATOM 716 C C . HIS A 1 93 ? -9.282 1.230 -5.096 1.00 87.88 93 HIS A C 1
ATOM 718 O O . HIS A 1 93 ? -8.106 0.889 -5.024 1.00 87.88 93 HIS A O 1
ATOM 724 N N . MET A 1 94 ? -9.974 1.137 -6.229 1.00 81.19 94 MET A N 1
ATOM 725 C CA . MET A 1 94 ? -9.372 0.655 -7.473 1.00 81.19 94 MET A CA 1
ATOM 726 C C . MET A 1 94 ? -8.559 1.757 -8.154 1.00 81.19 94 MET A C 1
ATOM 728 O O . MET A 1 94 ? -9.028 2.878 -8.319 1.00 81.19 94 MET A O 1
ATOM 732 N N . SER A 1 95 ? -7.347 1.417 -8.592 1.00 87.88 95 SER A N 1
ATOM 733 C CA . SER A 1 95 ? -6.507 2.279 -9.427 1.00 87.88 95 SER A CA 1
ATOM 734 C C . SER A 1 95 ? -5.987 1.454 -10.608 1.00 87.88 95 SER A C 1
ATOM 736 O O . SER A 1 95 ? -4.958 0.790 -10.468 1.00 87.88 95 SER A O 1
ATOM 738 N N . PRO A 1 96 ? -6.704 1.430 -11.751 1.00 87.00 96 PRO A N 1
ATOM 739 C CA . PRO A 1 96 ? -6.365 0.560 -12.880 1.00 87.00 96 PRO A CA 1
ATOM 740 C C . PRO A 1 96 ? -4.916 0.723 -13.351 1.00 87.00 96 PRO A C 1
ATOM 742 O O . PRO A 1 96 ? -4.185 -0.256 -13.438 1.00 87.00 96 PRO A O 1
ATOM 745 N N . ALA A 1 97 ? -4.449 1.968 -13.503 1.00 89.00 97 ALA A N 1
ATOM 746 C CA . ALA A 1 97 ? -3.074 2.257 -13.918 1.00 89.00 97 ALA A CA 1
ATOM 747 C C . ALA A 1 97 ? -2.012 1.698 -12.949 1.00 89.00 97 ALA A C 1
ATOM 749 O O . ALA A 1 97 ? -0.957 1.234 -13.382 1.00 89.00 97 ALA A O 1
ATOM 750 N N . LEU A 1 98 ? -2.286 1.718 -11.639 1.00 91.00 98 LEU A N 1
ATOM 751 C CA . LEU A 1 98 ? -1.398 1.120 -10.644 1.00 91.00 98 LEU A CA 1
ATOM 752 C C . LEU A 1 98 ? -1.395 -0.409 -10.767 1.00 91.00 98 LEU A C 1
ATOM 754 O O . LEU A 1 98 ? -0.329 -1.017 -10.707 1.00 91.00 98 LEU A O 1
ATOM 758 N N . PHE A 1 99 ? -2.565 -1.031 -10.943 1.00 87.38 99 PHE A N 1
ATOM 759 C CA . PHE A 1 99 ? -2.678 -2.482 -11.109 1.00 87.38 99 PHE A CA 1
ATOM 760 C C . PHE A 1 99 ? -1.970 -2.970 -12.376 1.00 87.38 99 PHE A C 1
ATOM 762 O O . PHE A 1 99 ? -1.175 -3.905 -12.281 1.00 87.38 99 PHE A O 1
ATOM 769 N N . ASP A 1 100 ? -2.160 -2.294 -13.510 1.00 87.00 100 ASP A N 1
ATOM 770 C CA . ASP A 1 100 ? -1.453 -2.589 -14.761 1.00 87.00 100 ASP A CA 1
ATOM 771 C C . ASP A 1 100 ? 0.063 -2.541 -14.563 1.00 87.00 100 ASP A C 1
ATOM 773 O O . ASP A 1 100 ? 0.796 -3.466 -14.923 1.00 87.00 100 ASP A O 1
ATOM 777 N N . ALA A 1 101 ? 0.549 -1.480 -13.920 1.00 90.50 101 ALA A N 1
ATOM 778 C CA . ALA A 1 101 ? 1.971 -1.312 -13.679 1.00 90.50 101 ALA A CA 1
ATOM 779 C C . ALA A 1 101 ? 2.520 -2.361 -12.690 1.00 90.50 101 ALA A C 1
ATOM 781 O O . ALA A 1 101 ? 3.633 -2.860 -12.886 1.00 90.50 101 ALA A O 1
ATOM 782 N N . ILE A 1 102 ? 1.744 -2.764 -11.674 1.00 88.44 102 ILE A N 1
ATOM 783 C CA . ILE A 1 102 ? 2.106 -3.875 -10.780 1.00 88.44 102 ILE A CA 1
ATOM 784 C C . ILE A 1 102 ? 2.183 -5.185 -11.566 1.00 88.44 102 ILE A C 1
ATOM 786 O O . ILE A 1 102 ? 3.151 -5.918 -11.384 1.00 88.44 102 ILE A O 1
ATOM 790 N N . VAL A 1 103 ? 1.230 -5.474 -12.458 1.00 83.69 103 VAL A N 1
ATOM 791 C CA . VAL A 1 103 ? 1.242 -6.685 -13.296 1.00 83.69 103 VAL A CA 1
ATOM 792 C C . VAL A 1 103 ? 2.475 -6.718 -14.196 1.00 83.69 103 VAL A C 1
ATOM 794 O O . VAL A 1 103 ? 3.139 -7.750 -14.276 1.00 83.69 103 VAL A O 1
ATOM 797 N N . VAL A 1 104 ? 2.844 -5.595 -14.816 1.00 86.06 104 VAL A N 1
ATOM 798 C CA . VAL A 1 104 ? 4.062 -5.506 -15.639 1.00 86.06 104 VAL A CA 1
ATOM 799 C C . VAL A 1 104 ? 5.317 -5.799 -14.809 1.00 86.06 104 VAL A C 1
ATOM 801 O O . VAL A 1 104 ? 6.152 -6.611 -15.213 1.00 86.06 104 VAL A O 1
ATOM 804 N N . GLN A 1 105 ? 5.449 -5.191 -13.625 1.00 86.75 105 GLN A N 1
ATOM 805 C CA . GLN A 1 105 ? 6.590 -5.453 -12.736 1.00 86.75 105 GLN A CA 1
ATOM 806 C C . GLN A 1 105 ? 6.581 -6.883 -12.180 1.00 86.75 105 GLN A C 1
ATOM 808 O O . GLN A 1 105 ? 7.640 -7.479 -11.974 1.00 86.75 105 GLN A O 1
ATOM 813 N N . ALA A 1 106 ? 5.394 -7.446 -11.964 1.00 79.56 106 ALA A N 1
ATOM 814 C CA . ALA A 1 106 ? 5.193 -8.798 -11.478 1.00 79.56 106 ALA A CA 1
ATOM 815 C C . ALA A 1 106 ? 5.564 -9.859 -12.516 1.00 79.56 106 ALA A C 1
ATOM 817 O O . ALA A 1 106 ? 6.255 -10.824 -12.193 1.00 79.56 106 ALA A O 1
ATOM 818 N N . ALA A 1 107 ? 5.165 -9.655 -13.772 1.00 78.38 107 ALA A N 1
ATOM 819 C CA . ALA A 1 107 ? 5.495 -10.531 -14.890 1.00 78.38 107 ALA A CA 1
ATOM 820 C C . ALA A 1 107 ? 7.014 -10.623 -15.115 1.00 78.38 107 ALA A C 1
ATOM 822 O O . ALA A 1 107 ? 7.538 -11.686 -15.439 1.00 78.38 107 ALA A O 1
ATOM 823 N N . ALA A 1 108 ? 7.744 -9.534 -14.861 1.00 79.00 108 ALA A N 1
ATOM 824 C CA . ALA A 1 108 ? 9.204 -9.529 -14.908 1.00 79.00 108 ALA A CA 1
ATOM 825 C C . ALA A 1 108 ? 9.866 -10.318 -13.755 1.00 79.00 108 ALA A C 1
ATOM 827 O O . ALA A 1 108 ? 11.073 -10.550 -13.787 1.00 79.00 108 ALA A O 1
ATOM 828 N N . ARG A 1 109 ? 9.105 -10.705 -12.720 1.00 75.56 109 ARG A N 1
ATOM 829 C CA . ARG A 1 109 ? 9.600 -11.299 -11.464 1.00 75.56 109 ARG A CA 1
ATOM 830 C C . ARG A 1 109 ? 8.739 -12.481 -11.001 1.00 75.56 109 ARG A C 1
ATOM 832 O O . ARG A 1 109 ? 8.597 -12.701 -9.800 1.00 75.56 109 ARG A O 1
ATOM 839 N N . LEU A 1 110 ? 8.170 -13.238 -11.943 1.00 67.62 110 LEU A N 1
ATOM 840 C CA . LEU A 1 110 ? 7.173 -14.290 -11.681 1.00 67.62 110 LEU A CA 1
ATOM 841 C C . LEU A 1 110 ? 7.606 -15.319 -10.627 1.00 67.62 110 LEU A C 1
ATOM 843 O O . LEU A 1 110 ? 6.775 -15.773 -9.850 1.00 67.62 110 LEU A O 1
ATOM 847 N N . GLU A 1 111 ? 8.897 -15.647 -10.550 1.00 69.44 111 GLU A N 1
ATOM 848 C CA . GLU A 1 111 ? 9.431 -16.596 -9.560 1.00 69.44 111 GLU A CA 1
ATOM 849 C C . GLU A 1 111 ? 9.409 -16.065 -8.114 1.00 69.44 111 GLU A C 1
ATOM 851 O O . GLU A 1 111 ? 9.569 -16.832 -7.167 1.00 69.44 111 GLU A O 1
ATOM 856 N N . GLN A 1 112 ? 9.220 -14.756 -7.925 1.00 68.12 112 GLN A N 1
ATOM 857 C CA . GLN A 1 112 ? 9.299 -14.079 -6.627 1.00 68.12 112 GLN A CA 1
ATOM 858 C C . GLN A 1 112 ? 7.930 -13.657 -6.077 1.00 68.12 112 GLN A C 1
ATOM 860 O O . GLN A 1 112 ? 7.859 -13.176 -4.946 1.00 68.12 112 GLN A O 1
ATOM 865 N N . ILE A 1 113 ? 6.852 -13.817 -6.850 1.00 65.94 113 ILE A N 1
ATOM 866 C CA . ILE A 1 113 ? 5.501 -13.396 -6.461 1.00 65.94 113 ILE A CA 1
ATOM 867 C C . ILE A 1 113 ? 4.666 -14.591 -6.032 1.00 65.94 113 ILE A C 1
ATOM 869 O O . ILE A 1 113 ? 4.682 -15.654 -6.649 1.00 65.94 113 ILE A O 1
ATOM 873 N N . SER A 1 114 ? 3.904 -14.414 -4.952 1.00 66.62 114 SER A N 1
ATOM 874 C CA . SER A 1 114 ? 3.074 -15.499 -4.437 1.00 66.62 114 SER A CA 1
ATOM 875 C C . SER A 1 114 ? 1.892 -15.804 -5.371 1.00 66.62 114 SER A C 1
ATOM 877 O O . SER A 1 114 ? 1.232 -14.901 -5.890 1.00 66.62 114 SER A O 1
ATOM 879 N N . ALA A 1 115 ? 1.549 -17.088 -5.522 1.00 65.69 115 ALA A N 1
ATOM 880 C CA . ALA A 1 115 ? 0.395 -17.530 -6.318 1.00 65.69 115 ALA A CA 1
ATOM 881 C C . ALA A 1 115 ? -0.933 -16.890 -5.862 1.00 65.69 115 ALA A C 1
ATOM 883 O O . ALA A 1 115 ? -1.8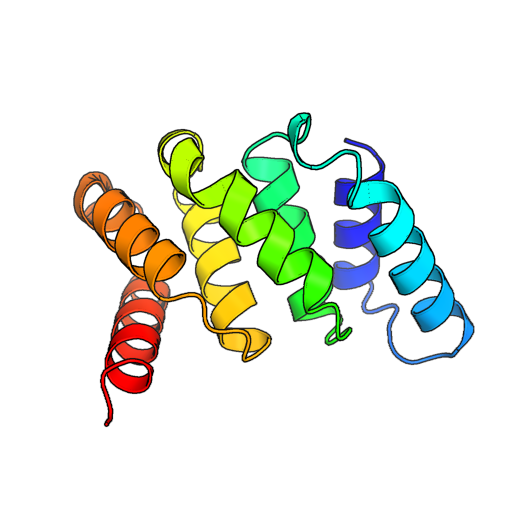17 -16.616 -6.671 1.00 65.69 115 ALA A O 1
ATOM 884 N N . ARG A 1 116 ? -1.055 -16.590 -4.561 1.00 65.44 116 ARG A N 1
ATOM 885 C CA . ARG A 1 116 ? -2.196 -15.858 -3.998 1.00 65.44 116 ARG A CA 1
ATOM 886 C C . ARG A 1 116 ? -2.306 -14.447 -4.578 1.00 65.44 116 ARG A C 1
ATOM 888 O O . ARG A 1 116 ? -3.414 -13.991 -4.839 1.00 65.44 116 ARG A O 1
ATOM 895 N N . ASN A 1 117 ? -1.184 -13.761 -4.772 1.00 64.25 117 ASN A N 1
ATOM 896 C CA . ASN A 1 117 ? -1.179 -12.384 -5.257 1.00 64.25 117 ASN A CA 1
ATOM 897 C C . ASN A 1 117 ? -1.403 -12.312 -6.763 1.00 64.25 117 ASN A C 1
ATOM 899 O O . AS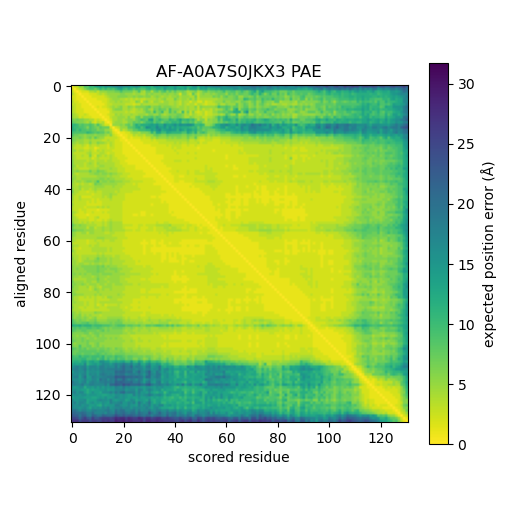N A 1 117 ? -2.128 -11.427 -7.200 1.00 64.25 117 ASN A O 1
ATOM 903 N N . LEU A 1 118 ? -0.926 -13.297 -7.532 1.00 68.00 118 LEU A N 1
ATOM 904 C CA . LEU A 1 118 ? -1.355 -13.464 -8.925 1.00 68.00 118 LEU A CA 1
ATOM 905 C C . LEU A 1 118 ? -2.880 -13.610 -9.024 1.00 68.00 118 LEU A C 1
ATOM 907 O O . LEU A 1 118 ? -3.501 -12.940 -9.841 1.00 68.00 118 LEU A O 1
ATOM 911 N N . ALA A 1 119 ? -3.501 -14.407 -8.149 1.00 69.75 119 ALA A N 1
ATOM 912 C CA . ALA A 1 119 ? -4.957 -14.553 -8.133 1.00 69.75 119 ALA A CA 1
ATOM 913 C C . ALA A 1 119 ? -5.689 -13.246 -7.770 1.00 69.75 119 ALA A C 1
ATOM 915 O O .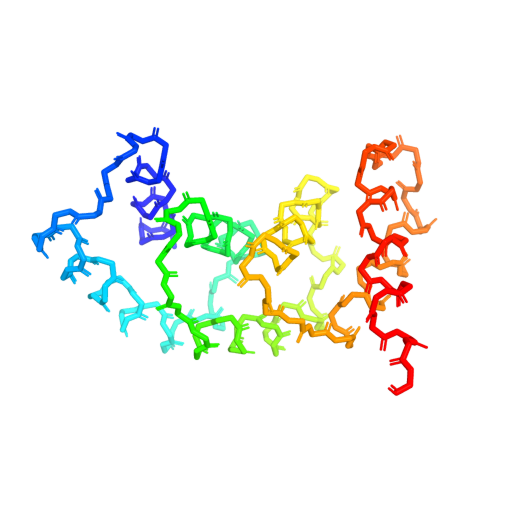 ALA A 1 119 ? -6.713 -12.937 -8.374 1.00 69.75 119 ALA A O 1
ATOM 916 N N . VAL A 1 120 ? -5.166 -12.459 -6.821 1.00 67.88 120 VAL A N 1
ATOM 917 C CA . VAL A 1 120 ? -5.744 -11.150 -6.459 1.00 67.88 120 VAL A CA 1
ATOM 918 C C . VAL A 1 120 ? -5.575 -10.131 -7.584 1.00 67.88 120 VAL A C 1
ATOM 920 O O . VAL A 1 120 ? -6.519 -9.402 -7.860 1.00 67.88 120 VAL A O 1
ATOM 923 N N . LEU A 1 121 ? -4.418 -10.096 -8.253 1.00 68.75 121 LEU A N 1
ATOM 924 C CA . LEU A 1 121 ? -4.181 -9.220 -9.404 1.00 68.75 121 LEU A CA 1
ATOM 925 C C . LEU A 1 121 ? -5.124 -9.563 -10.559 1.00 68.75 121 LEU A C 1
ATOM 927 O O . LEU A 1 121 ? -5.780 -8.676 -11.092 1.00 68.75 121 LEU A O 1
ATOM 931 N N . VAL A 1 122 ? -5.259 -10.850 -10.890 1.00 70.44 122 VAL A N 1
ATOM 932 C CA . VAL A 1 122 ? -6.189 -11.318 -11.929 1.00 70.44 122 VAL A CA 1
ATOM 933 C C . VAL A 1 122 ? -7.639 -11.003 -11.557 1.00 70.44 122 VAL A C 1
ATOM 935 O O . VAL A 1 122 ? -8.395 -10.550 -12.409 1.00 70.44 122 VAL A O 1
ATOM 938 N N . TRP A 1 123 ? -8.034 -11.188 -10.293 1.00 72.06 123 TRP A N 1
ATOM 939 C CA . TRP A 1 123 ? -9.378 -10.831 -9.831 1.00 72.06 123 TRP A CA 1
ATOM 940 C C . TRP A 1 123 ? -9.636 -9.320 -9.878 1.00 72.06 123 TRP A C 1
ATOM 942 O O . TRP A 1 123 ? -10.713 -8.909 -10.306 1.00 72.06 123 TRP A O 1
ATOM 952 N N . ALA A 1 124 ? -8.669 -8.498 -9.458 1.00 65.25 124 ALA A N 1
ATOM 953 C CA . ALA A 1 124 ? -8.790 -7.042 -9.472 1.00 65.25 124 ALA A CA 1
ATOM 954 C C . ALA A 1 124 ? -8.910 -6.514 -10.907 1.00 65.25 124 ALA A C 1
ATOM 956 O O . ALA A 1 124 ? -9.792 -5.704 -11.168 1.00 65.25 124 ALA A O 1
ATOM 957 N N . MET A 1 125 ? -8.106 -7.040 -11.838 1.00 66.38 125 MET A N 1
ATOM 958 C CA . MET A 1 125 ? -8.219 -6.739 -13.269 1.00 66.38 125 MET A CA 1
ATOM 959 C C . MET A 1 125 ? -9.572 -7.172 -13.829 1.00 66.38 125 MET A C 1
ATOM 961 O O . MET A 1 125 ? -10.281 -6.356 -14.398 1.00 66.38 125 MET A O 1
ATOM 965 N N . ALA A 1 126 ?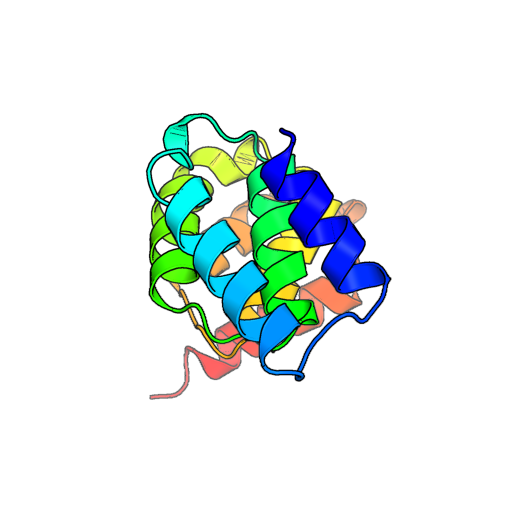 -9.991 -8.419 -13.591 1.00 67.50 126 ALA A N 1
ATOM 966 C CA . ALA A 1 126 ? -11.287 -8.911 -14.058 1.00 67.50 126 ALA A CA 1
ATOM 967 C C . ALA A 1 126 ? -12.472 -8.114 -13.481 1.00 67.50 126 ALA A C 1
ATOM 969 O O . ALA A 1 126 ? -13.484 -7.944 -14.149 1.00 67.50 126 ALA A O 1
ATOM 970 N N . SER A 1 127 ? -12.349 -7.610 -12.251 1.00 64.19 127 SER A N 1
ATOM 971 C CA . SER A 1 127 ? -13.372 -6.765 -11.619 1.00 64.19 127 SER A CA 1
ATOM 972 C C . SER A 1 127 ? -13.326 -5.310 -12.099 1.00 64.19 127 SER A C 1
ATOM 974 O O . SER A 1 127 ? -14.336 -4.621 -11.995 1.00 64.19 127 SER A O 1
ATOM 976 N N . ALA A 1 128 ? -12.179 -4.843 -12.602 1.00 59.75 128 ALA A N 1
ATOM 977 C CA . ALA A 1 128 ? -12.012 -3.523 -13.207 1.00 59.75 128 ALA A CA 1
ATOM 978 C C . ALA A 1 128 ? -12.418 -3.493 -14.696 1.00 59.75 128 ALA A C 1
ATOM 980 O O . ALA A 1 128 ? -12.801 -2.433 -15.180 1.00 59.75 128 ALA A O 1
ATOM 981 N N . ASP A 1 129 ? -12.372 -4.640 -15.389 1.00 50.19 129 ASP A N 1
ATOM 982 C CA . ASP A 1 129 ? -12.718 -4.820 -16.813 1.00 50.19 129 ASP A CA 1
ATOM 983 C C . ASP A 1 129 ? -14.186 -5.233 -17.071 1.00 50.19 129 ASP A C 1
ATOM 985 O O . ASP A 1 129 ? -14.557 -5.554 -18.204 1.00 50.19 129 ASP A O 1
ATOM 989 N N . HIS A 1 130 ? -15.055 -5.231 -16.054 1.00 31.42 130 HIS A N 1
ATOM 990 C CA . HIS A 1 130 ? -16.496 -5.417 -16.264 1.00 31.42 130 HIS A CA 1
ATOM 991 C C . HIS A 1 130 ? -17.212 -4.062 -16.479 1.00 31.42 130 HIS A C 1
ATOM 993 O O . HI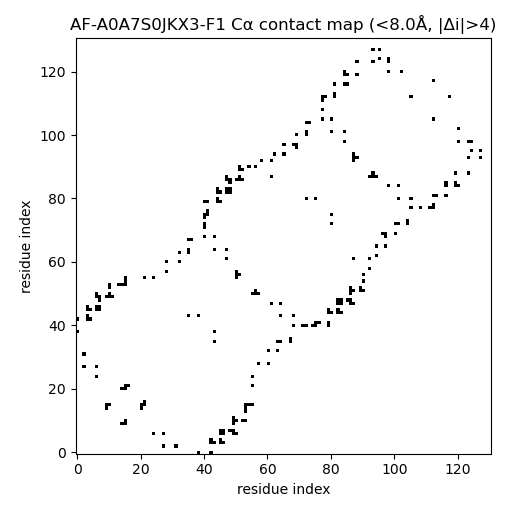S A 1 130 ? -16.903 -3.109 -15.767 1.00 31.42 130 HIS A O 1
ATOM 999 N N . PRO A 1 131 ? -18.127 -3.981 -17.472 1.00 42.62 131 PRO A N 1
ATOM 1000 C CA . PRO A 1 131 ? -18.513 -2.755 -18.192 1.00 42.62 131 PRO A CA 1
ATOM 1001 C C . PRO A 1 131 ? -19.305 -1.715 -17.393 1.00 42.62 131 PRO A C 1
ATOM 1003 O O . PRO A 1 131 ? -20.056 -2.106 -16.469 1.00 42.62 131 PRO A O 1
#

Secondary structure (DSSP, 8-state):
-HHHHHHHHHHHTT--SSHHHHHHHHHHHHHHGGGGGG--HHHHHHHHHHHHHHT---HHHHHHHHHHHGGGGGGS-HHHHHHHHHHHHHHT---HHHHHHHHHHHHTTGGGS-HHHHHHHHHHHHHHS--

InterPro domains:
  IPR050870 FAST kinase domain-containing [PTHR21228] (2-128)